Protein AF-A0AAV6STW5-F1 (afdb_monomer)

Solvent-accessible surface area (backbone atoms only — not comparable to full-atom values): 10451 Å² total; per-residue (Å²): 129,64,65,66,56,49,54,49,53,53,50,52,54,49,51,53,50,51,52,50,54,53,48,53,49,51,54,51,52,51,50,53,52,49,53,53,49,51,53,52,51,52,54,51,51,54,54,48,51,54,50,51,53,48,52,50,52,41,52,51,43,53,50,52,39,51,50,40,55,73,77,32,69,86,40,66,69,46,52,53,49,42,55,50,44,51,55,51,39,52,52,49,52,53,51,47,52,51,50,52,52,52,50,53,50,53,55,62,68,51,62,72,71,77,70,71,72,78,78,76,75,86,76,84,70,80,84,78,84,77,87,77,90,78,83,86,87,83,88,84,90,83,85,83,90,84,87,82,81,83,85,83,85,88,89,81,92,74,90,80,81,88,82,85,87,131

Structure (mmCIF, N/CA/C/O backbone):
data_AF-A0AAV6STW5-F1
#
_entry.id   AF-A0AAV6STW5-F1
#
loop_
_atom_site.group_PDB
_atom_site.id
_atom_site.type_symbol
_atom_site.label_atom_id
_atom_site.label_alt_id
_atom_site.label_comp_id
_atom_site.label_asym_id
_atom_site.label_entity_id
_atom_site.label_seq_id
_atom_site.pdbx_PDB_ins_code
_atom_site.Cartn_x
_atom_site.Cartn_y
_atom_site.Cartn_z
_atom_site.occupancy
_atom_site.B_iso_or_equiv
_atom_site.auth_seq_id
_atom_site.auth_comp_id
_atom_site.auth_asym_id
_atom_site.auth_atom_id
_atom_site.pdbx_PDB_model_num
ATOM 1 N N . MET A 1 1 ? 40.245 6.191 -56.147 1.00 61.44 1 MET A N 1
ATOM 2 C CA . MET A 1 1 ? 39.813 5.108 -55.231 1.00 61.44 1 MET A CA 1
ATOM 3 C C . MET A 1 1 ? 39.291 5.587 -53.860 1.00 61.44 1 MET A C 1
ATOM 5 O O . MET A 1 1 ? 39.083 4.757 -52.995 1.00 61.44 1 MET A O 1
ATOM 9 N N . GLY A 1 2 ? 39.004 6.881 -53.629 1.00 86.50 2 GLY A N 1
ATOM 10 C CA . GLY A 1 2 ? 38.630 7.363 -52.282 1.00 86.50 2 GLY A CA 1
ATOM 11 C C . GLY A 1 2 ? 37.135 7.345 -51.923 1.00 86.50 2 GLY A C 1
ATOM 12 O O . GLY A 1 2 ? 36.807 7.343 -50.744 1.00 86.50 2 GLY A O 1
ATOM 13 N N . ALA A 1 3 ? 36.221 7.350 -52.898 1.00 90.56 3 ALA A N 1
ATOM 14 C CA . ALA A 1 3 ? 34.782 7.467 -52.620 1.00 90.56 3 ALA A CA 1
ATOM 15 C C . ALA A 1 3 ? 34.185 6.186 -52.010 1.00 90.56 3 ALA A C 1
ATOM 17 O O . ALA A 1 3 ? 33.484 6.263 -51.008 1.00 90.56 3 ALA A O 1
ATOM 18 N N . LEU A 1 4 ? 34.528 5.015 -52.560 1.00 94.44 4 LEU A N 1
ATOM 19 C CA . LEU A 1 4 ? 34.079 3.715 -52.043 1.00 94.44 4 LEU A CA 1
ATOM 20 C C . LEU A 1 4 ? 34.566 3.465 -50.610 1.00 94.44 4 LEU A C 1
ATOM 22 O O . LEU A 1 4 ? 33.781 3.079 -49.745 1.00 94.44 4 LEU A O 1
ATOM 26 N N . GLU A 1 5 ? 35.838 3.755 -50.331 1.00 94.19 5 GLU A N 1
ATOM 27 C CA . GLU A 1 5 ? 36.382 3.633 -48.977 1.00 94.19 5 GLU A CA 1
ATOM 28 C C . GLU A 1 5 ? 35.671 4.573 -47.997 1.00 94.19 5 GLU A C 1
ATOM 30 O O . GLU A 1 5 ? 35.291 4.138 -46.914 1.00 94.19 5 GLU A O 1
ATOM 35 N N . LYS A 1 6 ? 35.384 5.823 -48.383 1.00 93.38 6 LYS A N 1
ATOM 36 C CA . LYS A 1 6 ? 34.584 6.738 -47.549 1.00 93.38 6 LYS A CA 1
ATOM 37 C C . LYS A 1 6 ? 33.192 6.179 -47.251 1.00 93.38 6 LYS A C 1
ATOM 39 O O . LYS A 1 6 ? 32.813 6.112 -46.087 1.00 93.38 6 LYS A O 1
ATOM 44 N N . THR A 1 7 ? 32.478 5.686 -48.266 1.00 95.62 7 THR A N 1
ATOM 45 C CA . THR A 1 7 ? 31.147 5.086 -48.062 1.00 95.62 7 THR A CA 1
ATOM 46 C C . THR A 1 7 ? 31.186 3.852 -47.159 1.00 95.62 7 THR A C 1
ATOM 48 O O . THR A 1 7 ? 30.271 3.632 -46.369 1.00 95.62 7 THR A O 1
ATOM 51 N N . ARG A 1 8 ? 32.265 3.061 -47.214 1.00 96.06 8 ARG A N 1
ATOM 52 C CA . ARG A 1 8 ? 32.461 1.907 -46.332 1.00 96.06 8 ARG A CA 1
ATOM 53 C C . ARG A 1 8 ? 32.664 2.336 -44.876 1.00 96.06 8 ARG A C 1
ATOM 55 O O . ARG A 1 8 ? 32.010 1.784 -43.996 1.00 96.06 8 ARG A O 1
ATOM 62 N N . HIS A 1 9 ? 33.504 3.342 -44.629 1.00 96.38 9 HIS A N 1
ATOM 63 C CA . HIS A 1 9 ? 33.716 3.884 -43.281 1.00 96.38 9 HIS A CA 1
ATOM 64 C C . HIS A 1 9 ? 32.429 4.486 -42.702 1.00 96.38 9 HIS A C 1
ATOM 66 O O . HIS A 1 9 ? 32.113 4.260 -41.536 1.00 96.38 9 HIS A O 1
ATOM 72 N N . GLU A 1 10 ? 31.657 5.216 -43.511 1.00 96.81 10 GLU A N 1
ATOM 73 C CA . GLU A 1 10 ? 30.359 5.762 -43.101 1.00 96.81 10 GLU A CA 1
ATOM 74 C C . GLU A 1 10 ? 29.362 4.653 -42.755 1.00 96.81 10 GLU A C 1
ATOM 76 O O . GLU A 1 10 ? 28.704 4.719 -41.715 1.00 96.81 10 GLU A O 1
ATOM 81 N N . LEU A 1 11 ? 29.289 3.598 -43.574 1.00 97.56 11 LEU A N 1
ATOM 82 C CA . LEU A 1 11 ? 28.456 2.434 -43.293 1.00 97.56 11 LEU A CA 1
ATOM 83 C C . LEU A 1 11 ? 28.853 1.779 -41.963 1.00 97.56 11 LEU A C 1
ATOM 85 O O . LEU A 1 11 ? 27.987 1.517 -41.130 1.00 97.56 11 LEU A O 1
ATOM 89 N N . ASP A 1 12 ? 30.140 1.559 -41.715 1.00 97.56 12 ASP A N 1
ATOM 90 C CA . ASP A 1 12 ? 30.590 0.943 -40.465 1.00 97.56 12 ASP A CA 1
ATOM 91 C C . ASP A 1 12 ? 30.331 1.856 -39.251 1.00 97.56 12 ASP A C 1
ATOM 93 O O . ASP A 1 12 ? 29.844 1.388 -38.219 1.00 97.56 12 ASP A O 1
ATOM 97 N N . ALA A 1 13 ? 30.490 3.176 -39.397 1.00 97.50 13 ALA A N 1
ATOM 98 C CA . ALA A 1 13 ? 30.091 4.147 -38.378 1.00 97.50 13 ALA A CA 1
ATOM 99 C C . ALA A 1 13 ? 28.571 4.146 -38.117 1.00 97.50 13 ALA A C 1
ATOM 101 O O . ALA A 1 13 ? 28.127 4.331 -36.980 1.00 97.50 13 ALA A O 1
ATOM 102 N N . THR A 1 14 ? 27.740 3.939 -39.146 1.00 98.00 14 THR A N 1
ATOM 103 C CA . THR A 1 14 ? 26.282 3.811 -38.971 1.00 98.00 14 THR A CA 1
ATOM 104 C C . THR A 1 14 ? 25.900 2.508 -38.277 1.00 98.00 14 THR A C 1
ATOM 106 O O . THR A 1 14 ? 25.061 2.544 -37.380 1.00 98.00 14 THR A O 1
ATOM 109 N N . LYS A 1 15 ? 26.556 1.385 -38.601 1.00 97.94 15 LYS A N 1
ATOM 110 C CA . LYS A 1 15 ? 26.343 0.101 -37.916 1.00 97.94 15 LYS A CA 1
ATOM 111 C C . LYS A 1 15 ? 26.678 0.202 -36.432 1.00 97.94 15 LYS A C 1
ATOM 113 O O . LYS A 1 15 ? 25.866 -0.213 -35.615 1.00 97.94 15 LYS A O 1
ATOM 118 N N . LEU A 1 16 ? 27.819 0.806 -36.085 1.00 98.06 16 LEU A N 1
ATOM 119 C CA . LEU A 1 16 ? 28.229 0.994 -34.688 1.00 98.06 16 LEU A CA 1
ATOM 120 C C . LEU A 1 16 ? 27.232 1.857 -33.904 1.00 98.06 16 LEU A C 1
ATOM 122 O O . LEU A 1 16 ? 26.850 1.509 -32.784 1.00 98.06 16 LEU A O 1
ATOM 126 N N . ARG A 1 17 ? 26.761 2.961 -34.502 1.00 98.06 17 ARG A N 1
ATOM 127 C CA . ARG A 1 17 ? 25.716 3.799 -33.892 1.00 98.06 17 ARG A CA 1
ATOM 128 C C . ARG A 1 17 ? 24.412 3.029 -33.711 1.00 98.06 17 ARG A C 1
ATOM 130 O O . ARG A 1 17 ? 23.843 3.078 -32.628 1.00 98.06 17 ARG A O 1
ATOM 137 N N . LEU A 1 18 ? 23.981 2.274 -34.722 1.00 98.25 18 LEU A N 1
ATOM 138 C CA . LEU A 1 18 ? 22.777 1.449 -34.643 1.00 98.25 18 LEU A CA 1
ATOM 139 C C . LEU A 1 18 ? 22.875 0.424 -33.508 1.00 98.25 18 LEU A C 1
ATOM 141 O O . LEU A 1 18 ? 21.958 0.341 -32.696 1.00 98.25 18 LEU A O 1
ATOM 145 N N . THR A 1 19 ? 23.987 -0.310 -33.408 1.00 98.00 19 THR A N 1
ATOM 146 C CA . THR A 1 19 ? 24.182 -1.291 -32.331 1.00 98.00 19 THR A CA 1
ATOM 147 C C . THR A 1 19 ? 24.193 -0.633 -30.955 1.00 98.00 19 THR A C 1
ATOM 149 O O . THR A 1 19 ? 23.588 -1.159 -30.025 1.00 98.00 19 THR A O 1
ATOM 152 N N . SER A 1 20 ? 24.809 0.547 -30.827 1.00 97.81 20 SER A N 1
ATOM 153 C CA . SER A 1 20 ? 24.827 1.307 -29.573 1.00 97.81 20 SER A CA 1
ATOM 154 C C . SER A 1 20 ? 23.423 1.770 -29.167 1.00 97.81 20 SER A C 1
ATOM 156 O O . SER A 1 20 ? 23.011 1.574 -28.024 1.00 97.81 20 SER A O 1
ATOM 158 N N . THR A 1 21 ? 22.638 2.307 -30.105 1.00 97.94 21 THR A N 1
ATOM 159 C CA . THR A 1 21 ? 21.249 2.701 -29.838 1.00 97.94 21 THR A CA 1
ATOM 160 C C . THR A 1 21 ? 20.367 1.495 -29.511 1.00 97.94 21 THR A C 1
ATOM 162 O O . THR A 1 21 ? 19.558 1.569 -28.590 1.00 97.94 21 THR A O 1
ATOM 165 N N . GLN A 1 22 ? 20.541 0.364 -30.203 1.00 98.06 22 GLN A N 1
ATOM 166 C CA . GLN A 1 22 ? 19.817 -0.876 -29.906 1.00 98.06 22 GLN A CA 1
ATOM 167 C C . GLN A 1 22 ? 20.139 -1.412 -28.509 1.00 98.06 22 GLN A C 1
ATOM 169 O O . GLN A 1 22 ? 19.238 -1.878 -27.815 1.00 98.06 22 GLN A O 1
ATOM 174 N N . GLN A 1 23 ? 21.402 -1.346 -28.086 1.00 98.12 23 GLN A N 1
ATOM 175 C CA . GLN A 1 23 ? 21.793 -1.736 -26.736 1.00 98.12 23 GLN A CA 1
ATOM 176 C C . GLN A 1 23 ? 21.141 -0.827 -25.690 1.00 98.12 23 GLN A C 1
ATOM 178 O O . GLN A 1 23 ? 20.505 -1.330 -24.767 1.00 98.12 23 GLN A O 1
ATOM 183 N N . SER A 1 24 ? 21.225 0.494 -25.871 1.00 97.88 24 SER A N 1
ATOM 184 C CA . SER A 1 24 ? 20.619 1.446 -24.936 1.00 97.88 24 SER A CA 1
ATOM 185 C C . SER A 1 24 ? 19.100 1.263 -24.835 1.00 97.88 24 SER A C 1
ATOM 187 O O . SER A 1 24 ? 18.545 1.309 -23.739 1.00 97.88 24 SER A O 1
ATOM 189 N N . LEU A 1 25 ? 18.426 0.975 -25.955 1.00 98.25 25 LEU A N 1
ATOM 190 C CA . LEU A 1 25 ? 16.997 0.659 -25.963 1.00 98.25 25 LEU A CA 1
ATOM 191 C C . LEU A 1 25 ? 16.688 -0.588 -25.122 1.00 98.25 25 LEU A C 1
ATOM 193 O O . LEU A 1 25 ? 15.828 -0.527 -24.250 1.00 98.25 25 LEU A O 1
ATOM 197 N N . ARG A 1 26 ? 17.440 -1.682 -25.310 1.00 97.06 26 ARG A N 1
ATOM 198 C CA . ARG A 1 26 ? 17.271 -2.921 -24.527 1.00 97.06 26 ARG A CA 1
ATOM 199 C C . ARG A 1 26 ? 17.478 -2.698 -23.030 1.00 97.06 26 ARG A C 1
ATOM 201 O O . ARG A 1 26 ? 16.734 -3.245 -22.222 1.00 97.06 26 ARG A O 1
ATOM 208 N N . GLU A 1 27 ? 18.472 -1.895 -22.658 1.00 97.81 27 GLU A N 1
ATOM 209 C CA . GLU A 1 27 ? 18.724 -1.529 -21.260 1.00 97.81 27 GLU A CA 1
ATOM 210 C C . GLU A 1 27 ? 17.544 -0.742 -20.670 1.00 97.81 27 GLU A C 1
ATOM 212 O O . GLU A 1 27 ? 17.102 -1.029 -19.555 1.00 97.81 27 GLU A O 1
ATOM 217 N N . ARG A 1 28 ? 16.978 0.210 -21.429 1.00 98.00 28 ARG A N 1
ATOM 218 C CA . ARG A 1 28 ? 15.792 0.968 -20.998 1.00 98.00 28 ARG A CA 1
ATOM 219 C C . ARG A 1 28 ? 14.557 0.080 -20.871 1.00 98.00 28 ARG A C 1
ATOM 221 O O . ARG A 1 28 ? 13.834 0.221 -19.887 1.00 98.00 28 ARG A O 1
ATOM 228 N N . ASP A 1 29 ? 14.338 -0.833 -21.812 1.00 96.56 29 ASP A N 1
ATOM 229 C CA . ASP A 1 29 ? 13.224 -1.785 -21.769 1.00 96.56 29 ASP A CA 1
ATOM 230 C C . ASP A 1 29 ? 13.332 -2.709 -20.550 1.00 96.56 29 ASP A C 1
ATOM 232 O O . ASP A 1 29 ? 12.352 -2.908 -19.827 1.00 96.56 29 ASP A O 1
ATOM 236 N N . GLY A 1 30 ? 14.540 -3.205 -20.259 1.00 96.88 30 GLY A N 1
ATOM 237 C CA . GLY A 1 30 ? 14.818 -3.975 -19.047 1.00 96.88 30 GLY A CA 1
ATOM 238 C C . GLY A 1 30 ? 14.524 -3.177 -17.775 1.00 96.88 30 GLY A C 1
ATOM 239 O O . GLY A 1 30 ? 13.845 -3.665 -16.874 1.00 96.88 30 GLY A O 1
ATOM 240 N N . HIS A 1 31 ? 14.951 -1.914 -17.721 1.00 97.88 31 HIS A N 1
ATOM 241 C CA . HIS A 1 31 ? 14.671 -1.049 -16.578 1.00 97.88 31 HIS A CA 1
ATOM 242 C C . HIS A 1 31 ? 13.168 -0.781 -16.390 1.00 97.88 31 HIS A C 1
ATOM 244 O O . HIS A 1 31 ? 12.667 -0.853 -15.268 1.00 97.88 31 HIS A O 1
ATOM 250 N N . LEU A 1 32 ? 12.422 -0.536 -17.474 1.00 97.06 32 LEU A N 1
ATOM 251 C CA . LEU A 1 32 ? 10.965 -0.374 -17.420 1.00 97.06 32 LEU A CA 1
ATOM 252 C C . LEU A 1 32 ? 10.263 -1.647 -16.935 1.00 97.06 32 LEU A C 1
ATOM 254 O O . LEU A 1 32 ? 9.312 -1.560 -16.156 1.00 97.06 32 LEU A O 1
ATOM 258 N N . SER A 1 33 ? 10.732 -2.820 -17.365 1.00 94.81 33 SER A N 1
ATOM 259 C CA . SER A 1 33 ? 10.230 -4.107 -16.877 1.00 94.81 33 SER A CA 1
ATOM 260 C C . SER A 1 33 ? 10.443 -4.258 -15.368 1.00 94.81 33 SER A C 1
ATOM 262 O O . SER A 1 33 ? 9.494 -4.580 -14.648 1.00 94.81 33 SER A O 1
ATOM 264 N N . ASN A 1 34 ? 11.644 -3.939 -14.873 1.00 95.81 34 ASN A N 1
ATOM 265 C CA . ASN A 1 34 ? 11.956 -3.984 -13.442 1.00 95.81 34 ASN A CA 1
ATOM 266 C C . ASN A 1 34 ? 11.076 -3.016 -12.641 1.00 95.81 34 ASN A C 1
ATOM 268 O O . ASN A 1 34 ? 10.436 -3.433 -11.682 1.00 95.81 34 ASN A O 1
ATOM 272 N N . MET A 1 35 ? 10.936 -1.760 -13.082 1.00 97.25 35 MET A N 1
ATOM 273 C CA . MET A 1 35 ? 10.063 -0.785 -12.413 1.00 97.25 35 MET A CA 1
ATOM 274 C C . MET A 1 35 ? 8.597 -1.240 -12.354 1.00 97.25 35 MET A C 1
ATOM 276 O O . MET A 1 35 ? 7.898 -0.980 -11.372 1.00 97.25 35 MET A O 1
ATOM 280 N N . ARG A 1 36 ? 8.099 -1.914 -13.400 1.00 93.44 36 ARG A N 1
ATOM 281 C CA . ARG A 1 36 ? 6.745 -2.493 -13.398 1.00 93.44 36 ARG A CA 1
ATOM 282 C C . ARG A 1 36 ? 6.624 -3.618 -12.373 1.00 93.44 36 ARG A C 1
ATOM 284 O O . ARG A 1 36 ? 5.617 -3.680 -11.672 1.00 93.44 36 ARG A O 1
ATOM 291 N N . GLN A 1 37 ? 7.630 -4.483 -12.267 1.00 91.62 37 GLN A N 1
ATOM 292 C CA . GLN A 1 37 ? 7.661 -5.554 -11.271 1.00 91.62 37 GLN A CA 1
ATOM 293 C C . GLN A 1 37 ? 7.734 -5.013 -9.842 1.00 91.62 37 GLN A C 1
ATOM 295 O O . GLN A 1 37 ? 6.921 -5.412 -9.012 1.00 91.62 37 GLN A O 1
ATOM 300 N N . GLU A 1 38 ? 8.644 -4.079 -9.572 1.00 96.44 38 GLU A N 1
ATOM 301 C CA . GLU A 1 38 ? 8.790 -3.433 -8.264 1.00 96.44 38 GLU A CA 1
ATOM 302 C C . GLU A 1 38 ? 7.485 -2.761 -7.836 1.00 96.44 38 GLU A C 1
ATOM 304 O O . GLU A 1 38 ? 7.009 -2.980 -6.724 1.00 96.44 38 GLU A O 1
ATOM 309 N N . ARG A 1 39 ? 6.832 -2.021 -8.744 1.00 94.56 39 ARG A N 1
ATOM 310 C CA . ARG A 1 39 ? 5.524 -1.409 -8.473 1.00 94.56 39 ARG A CA 1
ATOM 311 C C . ARG A 1 39 ? 4.472 -2.447 -8.077 1.00 94.56 39 ARG A C 1
ATOM 313 O O . ARG A 1 39 ? 3.681 -2.191 -7.171 1.00 94.56 39 ARG A O 1
ATOM 320 N N . ARG A 1 40 ? 4.438 -3.606 -8.746 1.00 88.44 40 ARG A N 1
ATOM 321 C CA . ARG A 1 40 ? 3.506 -4.694 -8.399 1.00 88.44 40 ARG A CA 1
ATOM 322 C C . ARG A 1 40 ? 3.803 -5.264 -7.017 1.00 88.44 40 ARG A C 1
ATOM 324 O O . ARG A 1 40 ? 2.873 -5.462 -6.240 1.00 88.44 40 ARG A O 1
ATOM 331 N N . GLN A 1 41 ? 5.076 -5.494 -6.706 1.00 91.75 41 GLN A N 1
ATOM 332 C CA . GLN A 1 41 ? 5.486 -5.987 -5.396 1.00 91.75 41 GLN A CA 1
ATOM 333 C C . GLN A 1 41 ? 5.089 -5.006 -4.285 1.00 91.75 41 GLN A C 1
ATOM 335 O O . GLN A 1 41 ? 4.416 -5.401 -3.337 1.00 91.75 41 GLN A O 1
ATOM 340 N N . GLN A 1 42 ? 5.410 -3.721 -4.451 1.00 95.50 42 GLN A N 1
ATOM 341 C CA . GLN A 1 42 ? 5.050 -2.667 -3.499 1.00 95.50 42 GLN A CA 1
ATOM 342 C C . GLN A 1 42 ? 3.536 -2.575 -3.284 1.00 95.50 42 GLN A C 1
ATOM 344 O O . GLN A 1 42 ? 3.075 -2.422 -2.155 1.00 95.50 42 GLN A O 1
ATOM 349 N N . LEU A 1 43 ? 2.737 -2.700 -4.350 1.00 92.50 43 LEU A N 1
ATOM 350 C CA . LEU A 1 43 ? 1.280 -2.730 -4.224 1.00 92.50 43 LEU A CA 1
ATOM 351 C C . LEU A 1 43 ? 0.811 -3.939 -3.398 1.00 92.50 43 LEU A C 1
ATOM 353 O O . LEU A 1 43 ? -0.085 -3.797 -2.565 1.00 92.50 43 LEU A O 1
ATOM 357 N N . GLY A 1 44 ? 1.427 -5.107 -3.599 1.00 89.75 44 GLY A N 1
ATOM 358 C CA . GLY A 1 44 ? 1.178 -6.303 -2.794 1.00 89.75 44 GLY A CA 1
ATOM 359 C C . GLY A 1 44 ? 1.464 -6.076 -1.308 1.00 89.75 44 GLY A C 1
ATOM 360 O O . GLY A 1 44 ? 0.592 -6.325 -0.475 1.00 89.75 44 GLY A O 1
ATOM 361 N N . GLU A 1 45 ? 2.637 -5.528 -0.992 1.00 95.00 45 GLU A N 1
ATOM 362 C CA . GLU A 1 45 ? 3.068 -5.225 0.379 1.00 95.00 45 GLU A CA 1
ATOM 363 C C . GLU A 1 45 ? 2.132 -4.216 1.062 1.00 95.00 45 GLU A C 1
ATOM 365 O O . GLU A 1 45 ? 1.668 -4.452 2.177 1.00 95.00 45 GLU A O 1
ATOM 370 N N . ILE A 1 46 ? 1.756 -3.128 0.378 1.00 94.44 46 ILE A N 1
ATOM 371 C CA . ILE A 1 46 ? 0.822 -2.124 0.916 1.00 94.44 46 ILE A CA 1
ATOM 372 C C . ILE A 1 46 ? -0.542 -2.749 1.240 1.00 94.44 46 ILE A C 1
ATOM 374 O O . ILE A 1 46 ? -1.144 -2.447 2.276 1.00 94.44 46 ILE A O 1
ATOM 378 N N . LEU A 1 47 ? -1.059 -3.615 0.362 1.00 92.44 47 LEU A N 1
ATOM 379 C CA . LEU A 1 47 ? -2.342 -4.283 0.583 1.00 92.44 47 LEU A CA 1
ATOM 380 C C . LEU A 1 47 ? -2.285 -5.260 1.761 1.00 92.44 47 LEU A C 1
ATOM 382 O O . LEU A 1 47 ? -3.259 -5.350 2.514 1.00 92.44 47 LEU A O 1
ATOM 386 N N . GLU A 1 48 ? -1.168 -5.961 1.934 1.00 93.31 48 GLU A N 1
ATOM 387 C CA . GLU A 1 48 ? -0.937 -6.839 3.078 1.00 93.31 48 GLU A CA 1
ATOM 388 C C . GLU A 1 48 ? -0.830 -6.047 4.383 1.00 93.31 48 GLU A C 1
ATOM 390 O O . GLU A 1 48 ? -1.545 -6.349 5.339 1.00 93.31 48 GLU A O 1
ATOM 395 N N . MET A 1 49 ? -0.039 -4.973 4.405 1.00 97.44 49 MET A N 1
ATOM 396 C CA . MET A 1 49 ? 0.071 -4.086 5.566 1.00 97.44 49 MET A CA 1
ATOM 397 C C . MET A 1 49 ? -1.290 -3.512 5.966 1.00 97.44 49 MET A C 1
ATOM 399 O O . MET A 1 49 ? -1.633 -3.487 7.147 1.00 97.44 49 MET A O 1
ATOM 403 N N . LYS A 1 50 ? -2.114 -3.101 4.992 1.00 96.31 50 LYS A N 1
ATOM 404 C CA . LYS A 1 50 ? -3.479 -2.625 5.258 1.00 96.31 50 LYS A CA 1
ATOM 405 C C . LYS A 1 50 ? -4.344 -3.706 5.914 1.00 96.31 50 LYS A C 1
ATOM 407 O O . LYS A 1 50 ? -5.095 -3.405 6.840 1.00 96.31 50 LYS A O 1
ATOM 412 N N . GLN A 1 51 ? -4.250 -4.952 5.448 1.00 96.50 51 GLN A N 1
ATOM 413 C CA . GLN A 1 51 ? -4.974 -6.080 6.036 1.00 96.50 51 GLN A CA 1
ATOM 414 C C . GLN A 1 51 ? -4.505 -6.359 7.471 1.00 96.50 51 GLN A C 1
ATOM 416 O O . GLN A 1 51 ? -5.332 -6.510 8.370 1.00 96.50 51 GLN A O 1
ATOM 421 N N . GLN A 1 52 ? -3.190 -6.384 7.696 1.00 97.81 52 GLN A N 1
ATOM 422 C CA . GLN A 1 52 ? -2.597 -6.596 9.016 1.00 97.81 52 GLN A CA 1
ATOM 423 C C . GLN A 1 52 ? -2.991 -5.490 10.001 1.00 97.81 52 GLN A C 1
ATOM 425 O O . GLN A 1 52 ? -3.380 -5.793 11.125 1.00 97.81 52 GLN A O 1
ATOM 430 N N . ALA A 1 53 ? -2.979 -4.224 9.575 1.00 98.31 53 ALA A N 1
ATOM 431 C CA . ALA A 1 53 ? -3.405 -3.099 10.404 1.00 98.31 53 ALA A CA 1
ATOM 432 C C . ALA A 1 53 ? -4.886 -3.204 10.813 1.00 98.31 53 ALA A C 1
ATOM 434 O O . ALA A 1 53 ? -5.222 -2.974 11.974 1.00 98.31 53 ALA A O 1
ATOM 435 N N . LEU A 1 54 ? -5.770 -3.606 9.890 1.00 98.31 54 LEU A N 1
ATOM 436 C CA . LEU A 1 54 ? -7.188 -3.836 10.195 1.00 98.31 54 LEU A CA 1
ATOM 437 C C . LEU A 1 54 ? -7.378 -4.983 11.193 1.00 98.31 54 LEU A C 1
ATOM 439 O O . LEU A 1 54 ? -8.141 -4.845 12.148 1.00 98.31 54 LEU A O 1
ATOM 443 N N . LEU A 1 55 ? -6.673 -6.099 10.999 1.00 98.44 55 LEU A N 1
ATOM 444 C CA . LEU A 1 55 ? -6.721 -7.240 11.916 1.00 98.44 55 LEU A CA 1
ATOM 445 C C . LEU A 1 55 ? -6.192 -6.880 13.309 1.00 98.44 55 LEU A C 1
ATOM 447 O O . LEU A 1 55 ? -6.819 -7.234 14.306 1.00 98.44 55 LEU A O 1
ATOM 451 N N . ALA A 1 56 ? -5.087 -6.138 13.383 1.00 98.62 56 ALA A N 1
ATOM 452 C CA . ALA A 1 56 ? -4.525 -5.663 14.642 1.00 98.62 56 ALA A CA 1
ATOM 453 C C . ALA A 1 56 ? -5.508 -4.744 15.383 1.00 98.62 56 ALA A C 1
ATOM 455 O O . ALA A 1 56 ? -5.757 -4.945 16.570 1.00 98.62 56 ALA A O 1
ATOM 456 N N . ALA A 1 57 ? -6.136 -3.797 14.678 1.00 98.62 57 ALA A N 1
ATOM 457 C CA . ALA A 1 57 ? -7.142 -2.915 15.261 1.00 98.62 57 ALA A CA 1
ATOM 458 C C . ALA A 1 57 ? -8.365 -3.691 15.780 1.00 98.62 57 ALA A C 1
ATOM 460 O O . ALA A 1 57 ? -8.855 -3.395 16.868 1.00 98.62 57 ALA A O 1
ATOM 461 N N . ILE A 1 58 ? -8.846 -4.706 15.048 1.00 98.62 58 ILE A N 1
ATOM 462 C CA . ILE A 1 58 ? -9.933 -5.591 15.508 1.00 98.62 58 ILE A CA 1
ATOM 463 C C . ILE A 1 58 ? -9.516 -6.336 16.780 1.00 98.62 58 ILE A C 1
ATOM 465 O O . ILE A 1 58 ? -10.249 -6.303 17.769 1.00 98.62 58 ILE A O 1
ATOM 469 N N . SER A 1 59 ? -8.327 -6.945 16.781 1.00 98.56 59 SER A N 1
ATOM 470 C CA . SER A 1 59 ? -7.794 -7.676 17.935 1.00 98.56 59 SER A CA 1
ATOM 471 C C . SER A 1 59 ? -7.646 -6.785 19.169 1.00 98.56 59 SER A C 1
ATOM 473 O O . SER A 1 59 ? -7.924 -7.228 20.281 1.00 98.56 59 SER A O 1
ATOM 475 N N . GLU A 1 60 ? -7.230 -5.529 18.995 1.00 98.50 60 GLU A N 1
ATOM 476 C CA . GLU A 1 60 ? -7.162 -4.547 20.078 1.00 98.50 60 GLU A CA 1
ATOM 477 C C . GLU A 1 60 ? -8.558 -4.264 20.655 1.00 98.50 60 GLU A C 1
ATOM 479 O O . GLU A 1 60 ? -8.739 -4.234 21.873 1.00 98.50 60 GLU A O 1
ATOM 484 N N . LYS A 1 61 ? -9.580 -4.110 19.798 1.00 98.50 61 LYS A N 1
ATOM 485 C CA . LYS A 1 61 ? -10.964 -3.907 20.256 1.00 98.50 61 LYS A CA 1
ATOM 486 C C . LYS A 1 61 ? -11.500 -5.130 20.998 1.00 98.50 61 LYS A C 1
ATOM 488 O O . LYS A 1 61 ? -12.146 -4.949 22.028 1.00 98.50 61 LYS A O 1
ATOM 493 N N . ASP A 1 62 ? -11.201 -6.345 20.541 1.00 98.44 62 ASP A N 1
ATOM 494 C CA . ASP A 1 62 ? -11.580 -7.574 21.250 1.00 98.44 62 ASP A CA 1
ATOM 495 C C . ASP A 1 62 ? -10.889 -7.686 22.621 1.00 98.44 62 ASP A C 1
ATOM 497 O O . ASP A 1 62 ? -11.549 -8.003 23.613 1.00 98.44 62 ASP A O 1
ATOM 501 N N . ALA A 1 63 ? -9.599 -7.343 22.717 1.00 98.31 63 ALA A N 1
ATOM 502 C CA . ALA A 1 63 ? -8.879 -7.307 23.991 1.00 98.31 63 ALA A CA 1
ATOM 503 C C . ALA A 1 63 ? -9.481 -6.279 24.967 1.00 98.31 63 ALA A C 1
ATOM 505 O O . ALA A 1 63 ? -9.692 -6.587 26.142 1.00 98.31 63 ALA A O 1
ATOM 506 N N . ASN A 1 64 ? -9.824 -5.084 24.478 1.00 98.00 64 ASN A N 1
ATOM 507 C CA . ASN A 1 64 ? -10.449 -4.037 25.290 1.00 98.00 64 ASN A CA 1
ATOM 508 C C . ASN A 1 64 ? -11.847 -4.445 25.778 1.00 98.00 64 ASN A C 1
ATOM 510 O O . ASN A 1 64 ? -12.185 -4.205 26.938 1.00 98.00 64 ASN A O 1
ATOM 514 N N . ILE A 1 65 ? -12.647 -5.099 24.926 1.00 97.56 65 ILE A N 1
ATOM 515 C CA . ILE A 1 65 ? -13.949 -5.659 25.316 1.00 97.56 65 ILE A CA 1
ATOM 516 C C . ILE A 1 65 ? -13.762 -6.680 26.440 1.00 97.56 65 ILE A C 1
ATOM 518 O O . ILE A 1 65 ? -14.404 -6.546 27.480 1.00 97.56 65 ILE A O 1
ATOM 522 N N . ALA A 1 66 ? -12.856 -7.647 26.270 1.00 97.25 66 ALA A N 1
ATOM 523 C CA . ALA A 1 66 ? -12.598 -8.671 27.279 1.00 97.25 66 ALA A CA 1
ATOM 524 C C . ALA A 1 66 ? -12.140 -8.057 28.613 1.00 97.25 66 ALA A C 1
ATOM 526 O O . ALA A 1 66 ? -12.628 -8.434 29.678 1.00 97.25 66 ALA A O 1
ATOM 527 N N . LEU A 1 67 ? -11.252 -7.060 28.569 1.00 96.50 67 LEU A N 1
ATOM 528 C CA . LEU A 1 67 ? -10.769 -6.373 29.765 1.00 96.50 67 LEU A CA 1
ATOM 529 C C . LEU A 1 67 ? -11.897 -5.633 30.498 1.00 96.50 67 LEU A C 1
ATOM 531 O O . LEU A 1 67 ? -11.985 -5.717 31.727 1.00 96.50 67 LEU A O 1
ATOM 535 N N . LEU A 1 68 ? -12.774 -4.926 29.781 1.00 95.62 68 LEU A N 1
ATOM 536 C CA . LEU A 1 68 ? -13.917 -4.226 30.379 1.00 95.62 68 LEU A CA 1
ATOM 537 C C . LEU A 1 68 ? -14.959 -5.200 30.93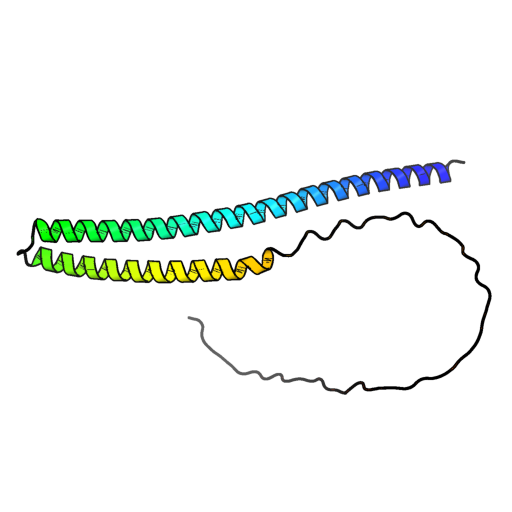8 1.00 95.62 68 LEU A C 1
ATOM 539 O O . LEU A 1 68 ? -15.487 -4.978 32.030 1.00 95.62 68 LEU A O 1
ATOM 543 N N . GLU A 1 69 ? -15.223 -6.296 30.228 1.00 94.31 69 GLU A N 1
ATOM 544 C CA . GLU A 1 69 ? -16.143 -7.343 30.673 1.00 94.31 69 GLU A CA 1
ATOM 545 C C . GLU A 1 69 ? -15.623 -8.039 31.945 1.00 94.31 69 GLU A C 1
ATOM 547 O O . GLU A 1 69 ? -16.414 -8.321 32.844 1.00 94.31 69 GLU A O 1
ATOM 552 N N . LEU A 1 70 ? -14.307 -8.222 32.103 1.00 93.81 70 LEU A N 1
ATOM 553 C CA . LEU A 1 70 ? -13.712 -8.799 33.317 1.00 93.81 70 LEU A CA 1
ATOM 554 C C . LEU A 1 70 ? -13.612 -7.801 34.485 1.00 93.81 70 LEU A C 1
ATOM 556 O O . LEU A 1 70 ? -13.905 -8.152 35.628 1.00 93.81 70 LEU A O 1
ATOM 560 N N . SER A 1 71 ? -13.206 -6.555 34.224 1.00 90.38 71 SER A N 1
ATOM 561 C CA . SER A 1 71 ? -12.880 -5.565 35.270 1.00 90.38 71 SER A CA 1
ATOM 562 C C . SER A 1 71 ? -14.051 -4.670 35.700 1.00 90.38 71 SER A C 1
ATOM 564 O O . SER A 1 71 ? -13.984 -3.988 36.729 1.00 90.38 71 SER A O 1
ATOM 566 N N . ALA A 1 72 ? -15.125 -4.611 34.908 1.00 87.75 72 ALA A N 1
ATOM 567 C CA . ALA A 1 72 ? -16.169 -3.602 35.064 1.00 87.75 72 ALA A CA 1
ATOM 568 C C . ALA A 1 72 ? -17.587 -4.092 34.721 1.00 87.75 72 ALA A C 1
ATOM 570 O O . ALA A 1 72 ? -18.476 -3.262 34.521 1.00 87.75 72 ALA A O 1
ATOM 571 N N . SER A 1 73 ? -17.816 -5.410 34.721 1.00 78.75 73 SER A N 1
ATOM 572 C CA . SER A 1 73 ? -19.036 -6.093 34.242 1.00 78.75 73 SER A CA 1
ATOM 573 C C . SER A 1 73 ? -20.389 -5.508 34.670 1.00 78.75 73 SER A C 1
ATOM 575 O O . SER A 1 73 ? -21.369 -5.672 33.952 1.00 78.75 73 SER A O 1
ATOM 577 N N . LYS A 1 74 ? -20.479 -4.839 35.826 1.00 83.44 74 LYS A N 1
ATOM 578 C CA . LYS A 1 74 ? -21.741 -4.301 36.377 1.00 83.44 74 LYS A CA 1
ATOM 579 C C . LYS A 1 74 ? -21.840 -2.772 36.351 1.00 83.44 74 LYS A C 1
ATOM 581 O O . LYS A 1 74 ? -22.834 -2.211 36.807 1.00 83.44 74 LYS A O 1
ATOM 586 N N . ARG A 1 75 ? -20.819 -2.068 35.849 1.00 92.50 75 ARG A N 1
ATOM 587 C CA . ARG A 1 75 ? -20.844 -0.602 35.743 1.00 92.50 75 ARG A CA 1
ATOM 588 C C . ARG A 1 75 ? -21.556 -0.197 34.457 1.00 92.50 75 ARG A C 1
ATOM 590 O O . ARG A 1 75 ? -21.072 -0.495 33.372 1.00 92.50 75 ARG A O 1
ATOM 597 N N . LYS A 1 76 ? -22.645 0.572 34.575 1.00 93.38 76 LYS A N 1
ATOM 598 C CA . LYS A 1 76 ? -23.420 1.079 33.425 1.00 93.38 76 LYS A CA 1
ATOM 599 C C . LYS A 1 76 ? -22.536 1.731 32.350 1.00 93.38 76 LYS A C 1
ATOM 601 O O . LYS A 1 76 ? -22.642 1.381 31.183 1.00 93.38 76 LYS A O 1
ATOM 606 N N . LYS A 1 77 ? -21.599 2.596 32.761 1.00 92.94 77 LYS A N 1
ATOM 607 C CA . LYS A 1 77 ? -20.635 3.242 31.850 1.00 92.94 77 LYS A CA 1
ATOM 608 C C . LYS A 1 77 ? -19.755 2.237 31.095 1.00 92.94 77 LYS A C 1
ATOM 610 O O . LYS A 1 77 ? -19.533 2.401 29.905 1.00 92.94 77 LYS A O 1
ATOM 615 N N . ALA A 1 78 ? -19.289 1.182 31.766 1.00 93.81 78 ALA A N 1
ATOM 616 C CA . ALA A 1 78 ? -18.475 0.154 31.120 1.00 93.81 78 ALA A CA 1
ATOM 617 C C . ALA A 1 78 ? -19.294 -0.670 30.120 1.00 93.81 78 ALA A C 1
ATOM 619 O O . ALA A 1 78 ? -18.803 -1.014 29.053 1.00 93.81 78 ALA A O 1
ATOM 620 N N . GLN A 1 79 ? -20.565 -0.941 30.421 1.00 95.19 79 GLN A N 1
ATOM 621 C CA . GLN A 1 79 ? -21.463 -1.624 29.492 1.00 95.19 79 GLN A CA 1
ATOM 622 C C . GLN A 1 79 ? -21.764 -0.774 28.245 1.00 95.19 79 GLN A C 1
ATOM 624 O O . GLN A 1 79 ? -21.820 -1.302 27.134 1.00 95.19 79 GLN A O 1
ATOM 629 N N . GLU A 1 80 ? -21.920 0.542 28.409 1.00 95.56 80 GLU A N 1
ATOM 630 C CA . GLU A 1 80 ? -22.048 1.492 27.295 1.00 95.56 80 GLU A CA 1
ATOM 631 C C . GLU A 1 80 ? -20.788 1.505 26.418 1.00 95.56 80 GLU A C 1
ATOM 633 O O . GLU A 1 80 ? -20.892 1.430 25.192 1.00 95.56 80 GLU A O 1
ATOM 638 N N . GLU A 1 81 ? -19.606 1.513 27.036 1.00 96.12 81 GLU A N 1
ATOM 639 C CA . GLU A 1 81 ? -18.318 1.454 26.341 1.00 96.12 81 GLU A CA 1
ATOM 640 C C . GLU A 1 81 ? -18.126 0.129 25.590 1.00 96.12 81 GLU A C 1
ATOM 642 O O . GLU A 1 81 ? -17.773 0.136 24.412 1.00 96.12 81 GLU A O 1
ATOM 647 N N . VAL A 1 82 ? -18.474 -1.008 26.198 1.00 96.94 82 VAL A N 1
ATOM 648 C CA . VAL A 1 82 ? -18.469 -2.319 25.526 1.00 96.94 82 VAL A CA 1
ATOM 649 C C . VAL A 1 82 ? -19.389 -2.319 24.303 1.00 96.94 82 VAL A C 1
ATOM 651 O O . VAL A 1 82 ? -19.009 -2.817 23.243 1.00 96.94 82 VAL A O 1
ATOM 654 N N . MET A 1 83 ? -20.591 -1.739 24.402 1.00 96.62 83 MET A N 1
ATOM 655 C CA . MET A 1 83 ? -21.481 -1.613 23.244 1.00 96.62 83 MET A CA 1
ATOM 656 C C . MET A 1 83 ? -20.890 -0.709 22.154 1.00 96.62 83 MET A C 1
ATOM 658 O O . MET A 1 83 ? -21.067 -0.992 20.969 1.00 96.62 83 MET A O 1
ATOM 662 N N . ALA A 1 84 ? -20.203 0.375 22.518 1.00 97.81 84 ALA A N 1
ATOM 663 C CA . ALA A 1 84 ? -19.520 1.240 21.557 1.00 97.81 84 ALA A CA 1
ATOM 664 C C . ALA A 1 84 ? -18.367 0.506 20.850 1.00 97.81 84 ALA A C 1
ATOM 666 O O . ALA A 1 84 ? -18.300 0.525 19.621 1.00 97.81 84 ALA A O 1
ATOM 667 N N . LEU A 1 85 ? -17.530 -0.217 21.600 1.00 98.12 85 LEU A N 1
ATOM 668 C CA . LEU A 1 85 ? -16.428 -1.018 21.062 1.00 98.12 85 LEU A CA 1
ATOM 669 C C . LEU A 1 85 ? -16.920 -2.120 20.119 1.00 98.12 85 LEU A C 1
ATOM 671 O O . LEU A 1 85 ? -16.319 -2.329 19.069 1.00 98.12 85 LEU A O 1
ATOM 675 N N . LYS A 1 86 ? -18.038 -2.786 20.441 1.00 98.25 86 LYS A N 1
ATOM 676 C CA . LYS A 1 86 ? -18.656 -3.789 19.556 1.00 98.25 86 LYS A CA 1
ATOM 677 C C . LYS A 1 86 ? -19.080 -3.175 18.218 1.00 98.25 86 LYS A C 1
ATOM 679 O O . LYS A 1 86 ? -18.732 -3.718 17.175 1.00 98.25 86 LYS A O 1
ATOM 684 N N . ARG A 1 87 ? -19.726 -2.002 18.234 1.00 98.56 87 ARG A N 1
ATOM 685 C CA . ARG A 1 87 ? -20.095 -1.283 16.998 1.00 98.56 87 ARG A CA 1
ATOM 686 C C . ARG A 1 87 ? -18.873 -0.870 16.180 1.00 98.56 87 ARG A C 1
ATOM 688 O O . ARG A 1 87 ? -18.902 -0.966 14.956 1.00 98.56 87 ARG A O 1
ATOM 695 N N . GLU A 1 88 ? -17.812 -0.408 16.834 1.00 98.31 88 GLU A N 1
ATOM 696 C CA . GLU A 1 88 ? -16.583 -0.024 16.135 1.00 98.31 88 GLU A CA 1
ATOM 697 C C . GLU A 1 88 ? -15.877 -1.238 15.523 1.00 98.31 88 GLU A C 1
ATOM 699 O O . GLU A 1 88 ? -15.469 -1.202 14.363 1.00 98.31 88 GLU A O 1
ATOM 704 N N . LYS A 1 89 ? -15.828 -2.360 16.248 1.00 98.38 89 LYS A N 1
ATOM 705 C CA . LYS A 1 89 ? -15.335 -3.629 15.712 1.00 98.38 89 LYS A CA 1
ATOM 706 C C . LYS A 1 89 ? -16.122 -4.065 14.481 1.00 98.38 89 LYS A C 1
ATOM 708 O O . LYS A 1 89 ? -15.520 -4.467 13.488 1.00 98.38 89 LYS A O 1
ATOM 713 N N . ASP A 1 90 ? -17.449 -3.962 14.519 1.00 98.56 90 ASP A N 1
ATOM 714 C CA . ASP A 1 90 ? -18.280 -4.308 13.368 1.00 98.56 90 ASP A CA 1
ATOM 715 C C . ASP A 1 90 ? -17.906 -3.457 12.153 1.00 98.56 90 ASP A C 1
ATOM 717 O O . ASP A 1 90 ? -17.723 -4.001 11.065 1.00 98.56 90 ASP A O 1
ATOM 721 N N . ARG A 1 91 ? -17.697 -2.146 12.316 1.00 98.50 91 ARG A N 1
ATOM 722 C CA . ARG A 1 91 ? -17.228 -1.277 11.221 1.00 98.50 91 ARG A CA 1
ATOM 723 C C . ARG A 1 91 ? -15.879 -1.731 10.664 1.00 98.50 91 ARG A C 1
ATOM 725 O O . ARG A 1 91 ? -15.749 -1.854 9.446 1.00 98.50 91 ARG A O 1
ATOM 732 N N . LEU A 1 92 ? -14.912 -2.046 11.527 1.00 98.44 92 LEU A N 1
ATOM 733 C CA . LEU A 1 92 ? -13.603 -2.561 11.109 1.00 98.44 92 LEU A CA 1
ATOM 734 C C . LEU A 1 92 ? -13.722 -3.899 10.362 1.00 98.44 92 LEU A C 1
ATOM 736 O O . LEU A 1 92 ? -13.064 -4.098 9.343 1.00 98.44 92 LEU A O 1
ATOM 740 N N . MET A 1 93 ? -14.610 -4.799 10.795 1.00 98.25 93 MET A N 1
ATOM 741 C CA . MET A 1 93 ? -14.877 -6.054 10.085 1.00 98.25 93 MET A CA 1
ATOM 742 C C . MET A 1 93 ? -15.480 -5.819 8.697 1.00 98.25 93 MET A C 1
ATOM 744 O O . MET A 1 93 ? -15.108 -6.505 7.743 1.00 98.25 93 MET A O 1
ATOM 748 N N . HIS A 1 94 ? -16.383 -4.846 8.549 1.00 98.19 94 HIS A N 1
ATOM 749 C CA . HIS A 1 94 ? -16.901 -4.471 7.231 1.00 98.19 94 HIS A CA 1
ATOM 750 C C . HIS A 1 94 ? -15.786 -3.919 6.333 1.00 98.19 94 HIS A C 1
ATOM 752 O O . HIS A 1 94 ? -15.693 -4.320 5.173 1.00 98.19 94 HIS A O 1
ATOM 758 N N . GLN A 1 95 ? -14.899 -3.074 6.868 1.00 97.81 95 GLN A N 1
ATOM 759 C CA . GLN A 1 95 ? -13.735 -2.571 6.131 1.00 97.81 95 GLN A CA 1
ATOM 760 C C . GLN A 1 95 ? -12.781 -3.694 5.711 1.00 97.81 95 GLN A C 1
ATOM 762 O O . GLN A 1 95 ? -12.316 -3.700 4.574 1.00 97.81 95 GLN A O 1
ATOM 767 N N . LEU A 1 96 ? -12.523 -4.671 6.584 1.00 98.00 96 LEU A N 1
ATOM 768 C CA . LEU A 1 96 ? -11.688 -5.833 6.273 1.00 98.00 96 LEU A CA 1
ATOM 769 C C . LEU A 1 96 ? -12.292 -6.686 5.152 1.00 98.00 96 LEU A C 1
ATOM 771 O O . LEU A 1 96 ? -11.584 -7.070 4.219 1.00 98.00 96 LEU A O 1
ATOM 775 N N . LYS A 1 97 ? -13.606 -6.937 5.195 1.00 97.25 97 LYS A N 1
ATOM 776 C CA . LYS A 1 97 ? -14.315 -7.655 4.124 1.00 97.25 97 LYS A CA 1
ATOM 777 C C . LYS A 1 97 ? -14.214 -6.913 2.792 1.00 97.25 97 LYS A C 1
ATOM 779 O O . LYS A 1 97 ? -13.854 -7.520 1.785 1.00 97.25 97 LYS A O 1
ATOM 784 N N . GLN A 1 98 ? -14.465 -5.603 2.793 1.00 95.94 98 GLN A N 1
ATOM 785 C CA . GLN A 1 98 ? -14.335 -4.772 1.594 1.00 95.94 98 GLN A CA 1
ATOM 786 C C . GLN A 1 98 ? -12.897 -4.753 1.067 1.00 95.94 98 GLN A C 1
ATOM 788 O O . GLN A 1 98 ? -12.679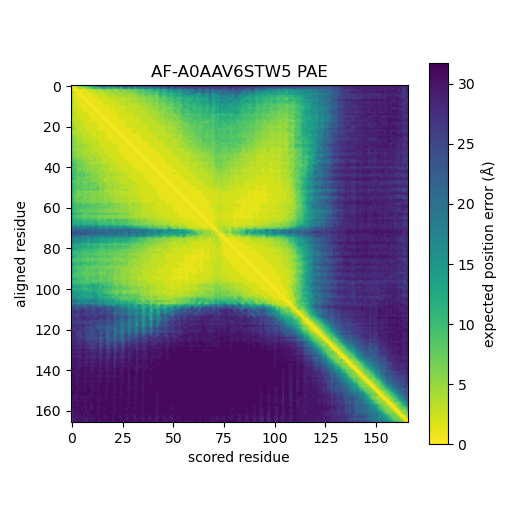 -4.875 -0.134 1.00 95.94 98 GLN A O 1
ATOM 793 N N . GLN A 1 99 ? -11.902 -4.636 1.948 1.00 95.00 99 GLN A N 1
ATOM 794 C CA . GLN A 1 99 ? -10.493 -4.665 1.560 1.00 95.00 99 GLN A CA 1
ATOM 795 C C . GLN A 1 99 ? -10.115 -6.012 0.937 1.00 95.00 99 GLN A C 1
ATOM 797 O O . GLN A 1 99 ? -9.441 -6.023 -0.092 1.00 95.00 99 GLN A O 1
ATOM 802 N N . THR A 1 100 ? -10.593 -7.123 1.502 1.00 93.94 100 THR A N 1
ATOM 803 C CA . THR A 1 100 ? -10.349 -8.470 0.967 1.00 93.94 100 THR A CA 1
ATOM 804 C C . THR A 1 100 ? -10.954 -8.615 -0.429 1.00 93.94 100 THR A C 1
ATOM 806 O O . THR A 1 100 ? -10.283 -9.077 -1.350 1.00 93.94 100 THR A O 1
ATOM 809 N N . GLN A 1 101 ? -12.189 -8.142 -0.622 1.00 93.50 101 GLN A N 1
ATOM 810 C CA . GLN A 1 101 ? -12.856 -8.160 -1.924 1.00 93.50 101 GLN A CA 1
ATOM 811 C C . GLN A 1 101 ? -12.127 -7.288 -2.960 1.00 93.50 101 GLN A C 1
ATOM 813 O O . GLN A 1 101 ? -11.865 -7.739 -4.075 1.00 93.50 101 GLN A O 1
ATOM 818 N N . SER A 1 102 ? -11.745 -6.063 -2.592 1.00 89.69 102 SER A N 1
ATOM 819 C CA . SER A 1 102 ? -10.991 -5.155 -3.466 1.00 89.69 102 SER A CA 1
ATOM 820 C C . SER A 1 102 ? -9.624 -5.723 -3.851 1.00 89.69 102 SER A C 1
ATOM 822 O O . SER A 1 102 ? -9.212 -5.601 -5.002 1.00 89.69 102 SER A O 1
ATOM 824 N N . ARG A 1 103 ? -8.937 -6.393 -2.917 1.00 90.50 103 ARG A N 1
ATOM 825 C CA . ARG A 1 103 ? -7.672 -7.087 -3.188 1.00 90.50 103 ARG A CA 1
ATOM 826 C C . ARG A 1 103 ? -7.862 -8.212 -4.205 1.00 90.50 103 ARG A C 1
ATOM 828 O O . ARG A 1 103 ? -7.088 -8.293 -5.151 1.00 90.50 103 ARG A O 1
ATOM 835 N N . MET A 1 104 ? -8.887 -9.050 -4.040 1.00 88.19 104 MET A N 1
ATOM 836 C CA . MET A 1 104 ? -9.183 -10.127 -4.994 1.00 88.19 104 MET A CA 1
ATOM 837 C C . MET A 1 104 ? -9.481 -9.587 -6.396 1.00 88.19 104 MET A C 1
ATOM 839 O O . MET A 1 104 ? -9.003 -10.156 -7.374 1.00 88.19 104 MET A O 1
ATOM 843 N N . LYS A 1 105 ? -10.219 -8.474 -6.494 1.00 87.69 105 LYS A N 1
ATOM 844 C CA . LYS A 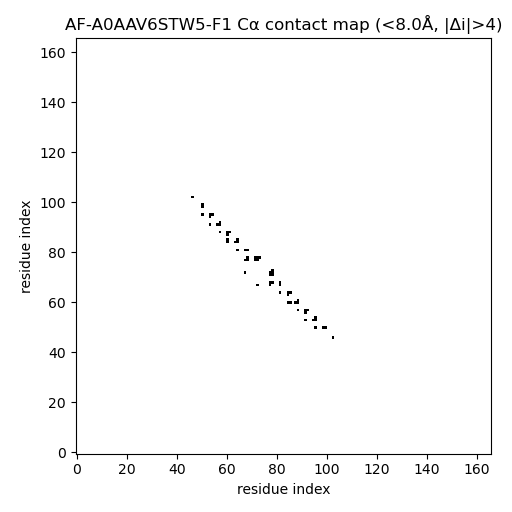1 105 ? -10.508 -7.825 -7.778 1.00 87.69 105 LYS A CA 1
ATOM 845 C C . LYS A 1 105 ? -9.231 -7.345 -8.475 1.00 87.69 105 LYS A C 1
ATOM 847 O O . LYS A 1 105 ? -9.017 -7.681 -9.630 1.00 87.69 105 LYS A O 1
ATOM 852 N N . LEU A 1 106 ? -8.352 -6.644 -7.756 1.00 83.25 106 LEU A N 1
ATOM 853 C CA . LEU A 1 106 ? -7.078 -6.175 -8.316 1.00 83.25 106 LEU A CA 1
ATOM 854 C C . LEU A 1 106 ? -6.186 -7.330 -8.778 1.00 83.25 106 LEU A C 1
ATOM 856 O O . LEU A 1 106 ? -5.586 -7.252 -9.843 1.00 83.25 106 LEU A O 1
ATOM 860 N N . ILE A 1 107 ? -6.112 -8.414 -8.001 1.00 80.12 107 ILE A N 1
ATOM 861 C CA . ILE A 1 107 ? -5.353 -9.605 -8.401 1.00 80.12 107 ILE A CA 1
ATOM 862 C C . ILE A 1 107 ? -5.907 -10.170 -9.717 1.00 80.12 107 ILE A C 1
ATOM 864 O O . ILE A 1 107 ? -5.125 -10.452 -10.618 1.00 80.12 107 ILE A O 1
ATOM 868 N N . ALA A 1 108 ? -7.233 -10.279 -9.859 1.00 78.56 108 ALA A N 1
ATOM 869 C CA . ALA A 1 108 ? -7.864 -10.758 -11.090 1.00 78.56 108 ALA A CA 1
ATOM 870 C C . ALA A 1 108 ? -7.586 -9.845 -12.300 1.00 78.56 108 ALA A C 1
ATOM 872 O O . ALA A 1 108 ? -7.293 -10.346 -13.383 1.00 78.56 108 ALA A O 1
ATOM 873 N N . ASP A 1 109 ? -7.612 -8.524 -12.106 1.00 72.69 109 ASP A N 1
ATOM 874 C CA . ASP A 1 109 ? -7.371 -7.542 -13.170 1.00 72.69 109 ASP A CA 1
ATOM 875 C C . ASP A 1 109 ? -5.904 -7.552 -13.665 1.00 72.69 109 ASP A C 1
ATOM 877 O O . ASP A 1 109 ? -5.630 -7.208 -14.815 1.00 72.69 109 ASP A O 1
ATOM 881 N N . HIS A 1 110 ? -4.946 -7.984 -12.833 1.00 67.31 110 HIS A N 1
ATOM 882 C CA . HIS A 1 110 ? -3.515 -7.992 -13.165 1.00 67.31 110 HIS A CA 1
ATOM 883 C C . HIS A 1 110 ? -2.993 -9.286 -13.824 1.00 67.31 110 HIS A C 1
ATOM 885 O O . HIS A 1 110 ? -1.923 -9.238 -14.430 1.00 67.31 110 HIS A O 1
ATOM 891 N N . TYR A 1 111 ? -3.733 -10.403 -13.801 1.00 58.06 111 TYR A N 1
ATOM 892 C CA . TYR A 1 111 ? -3.353 -11.637 -14.523 1.00 58.06 111 TYR A CA 1
ATOM 893 C C . TYR A 1 111 ? -3.366 -11.472 -16.059 1.00 58.06 111 TYR A C 1
ATOM 895 O O . TYR A 1 111 ? -2.701 -12.221 -16.769 1.00 58.06 111 TYR A O 1
ATOM 903 N N . GLY A 1 112 ? -4.079 -10.474 -16.596 1.00 52.78 112 GLY A N 1
ATOM 904 C CA . GLY A 1 112 ? -4.112 -10.197 -18.040 1.00 52.78 112 GLY A CA 1
ATOM 905 C C . GLY A 1 112 ? -2.833 -9.557 -18.602 1.00 52.78 112 GLY A C 1
ATOM 906 O O . GLY A 1 112 ? -2.550 -9.705 -19.789 1.00 52.78 112 GLY A O 1
ATOM 907 N N . ASP A 1 113 ? -2.042 -8.879 -17.763 1.00 54.88 113 ASP A N 1
ATOM 908 C CA . ASP A 1 113 ? -0.776 -8.225 -18.156 1.00 54.88 113 ASP A CA 1
ATOM 909 C C . ASP A 1 113 ? 0.417 -9.206 -18.127 1.00 54.88 113 ASP A C 1
ATOM 911 O O . ASP A 1 113 ? 1.4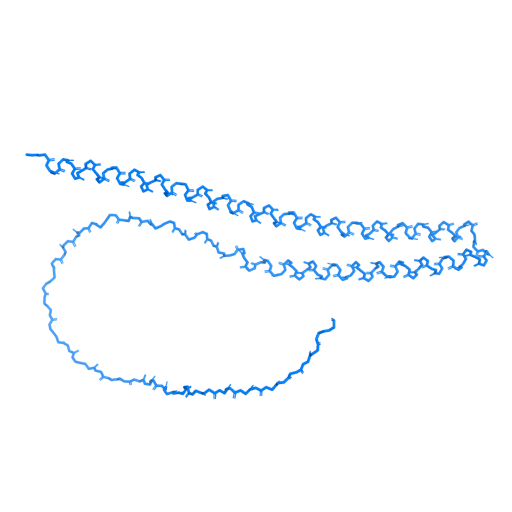95 -8.926 -18.646 1.00 54.88 113 ASP A O 1
ATOM 915 N N . GLU A 1 114 ? 0.220 -10.395 -17.547 1.00 54.38 114 GLU A N 1
ATOM 916 C CA . GLU A 1 114 ? 1.240 -11.431 -17.346 1.00 54.38 114 GLU A CA 1
ATOM 917 C C . GLU A 1 114 ? 1.610 -12.190 -18.641 1.00 54.38 114 GLU A C 1
ATOM 919 O O . GLU A 1 114 ? 2.507 -13.032 -18.640 1.00 54.38 114 GLU A O 1
ATOM 924 N N . HIS A 1 115 ? 0.918 -11.937 -19.759 1.00 55.97 115 HIS A N 1
ATOM 925 C CA . HIS A 1 115 ? 0.996 -12.762 -20.976 1.00 55.97 115 HIS A CA 1
ATOM 926 C C . HIS A 1 115 ? 1.429 -12.023 -22.243 1.00 55.97 115 HIS A C 1
ATOM 928 O O . HIS A 1 115 ? 1.263 -12.558 -23.338 1.00 55.97 115 HIS A O 1
ATOM 934 N N . VAL A 1 116 ? 2.030 -10.836 -22.137 1.00 53.03 116 VAL A N 1
ATOM 935 C CA . VAL A 1 116 ? 2.745 -10.257 -23.282 1.00 53.03 116 VAL A CA 1
ATOM 936 C C . VAL A 1 116 ? 4.223 -10.637 -23.161 1.00 53.03 116 VAL A C 1
ATOM 938 O O . VAL A 1 116 ? 4.982 -9.918 -22.506 1.00 53.03 116 VAL A O 1
ATOM 941 N N . PRO A 1 117 ? 4.666 -11.775 -23.740 1.00 55.25 117 PRO A N 1
ATOM 942 C CA . PRO A 1 117 ? 6.088 -12.052 -23.830 1.00 55.25 117 PRO A CA 1
ATOM 943 C C . PRO A 1 117 ? 6.757 -10.903 -24.598 1.00 55.25 117 PRO A C 1
ATOM 945 O O . PRO A 1 117 ? 6.146 -10.354 -25.524 1.00 55.25 117 PRO A O 1
ATOM 948 N N . PRO A 1 118 ? 8.000 -10.526 -24.249 1.00 58.16 118 PRO A N 1
ATOM 949 C CA . PRO A 1 118 ? 8.756 -9.568 -25.038 1.00 58.16 118 PRO A CA 1
ATOM 950 C C . PRO A 1 118 ? 8.756 -10.048 -26.489 1.00 58.16 118 PRO A C 1
ATOM 952 O O . PRO A 1 118 ? 9.176 -11.176 -26.762 1.00 58.16 118 PRO A O 1
ATOM 955 N N . LEU A 1 119 ? 8.245 -9.222 -27.408 1.00 63.44 119 LEU A N 1
ATOM 956 C CA . LEU A 1 119 ? 8.357 -9.481 -28.841 1.00 63.44 119 LEU A CA 1
ATOM 957 C C . LEU A 1 119 ? 9.825 -9.832 -29.127 1.00 63.44 119 LEU A C 1
ATOM 959 O O . LEU A 1 119 ? 10.710 -9.066 -28.727 1.00 63.44 119 LEU A O 1
ATOM 963 N N . PRO A 1 120 ? 10.113 -10.989 -29.752 1.00 54.78 120 PRO A N 1
ATOM 964 C CA . PRO A 1 120 ? 11.487 -11.369 -30.023 1.00 54.78 120 PRO A CA 1
ATOM 965 C C . PRO A 1 120 ? 12.135 -10.264 -30.869 1.00 54.78 120 PRO A C 1
ATOM 967 O O . PRO A 1 120 ? 11.481 -9.726 -31.770 1.00 54.78 120 PRO A O 1
ATOM 970 N N . PRO A 1 121 ? 13.398 -9.889 -30.592 1.00 59.03 121 PRO A N 1
ATOM 971 C CA . PRO A 1 121 ? 14.077 -8.879 -31.389 1.00 59.03 121 PRO A CA 1
ATOM 972 C C . PRO A 1 121 ? 14.057 -9.316 -32.860 1.00 59.03 121 PRO A C 1
ATOM 974 O O . PRO A 1 121 ? 14.234 -10.511 -33.125 1.00 59.03 121 PRO A O 1
ATOM 977 N N . PRO A 1 122 ? 13.847 -8.396 -33.821 1.00 54.00 122 PRO A N 1
ATOM 978 C CA . PRO A 1 122 ? 13.826 -8.747 -35.232 1.00 54.00 122 PRO A CA 1
ATOM 979 C C . PRO A 1 122 ? 15.158 -9.410 -35.592 1.00 54.00 122 PRO A C 1
ATOM 981 O O . PRO A 1 122 ? 16.217 -8.781 -35.586 1.00 54.00 122 PRO A O 1
ATOM 984 N N . GLN A 1 123 ? 15.108 -10.718 -35.844 1.00 49.53 123 GLN A N 1
ATOM 985 C CA . GLN A 1 123 ? 16.258 -11.488 -36.287 1.00 49.53 123 GLN A CA 1
ATOM 986 C C . GLN A 1 123 ? 16.540 -11.093 -37.736 1.00 49.53 123 GLN A C 1
ATOM 988 O O . GLN A 1 123 ? 15.831 -11.508 -38.655 1.00 49.53 123 GLN A O 1
ATOM 993 N N . HIS A 1 124 ? 17.571 -10.274 -37.941 1.00 50.72 124 HIS A N 1
ATOM 994 C CA . HIS A 1 124 ? 18.144 -10.032 -39.260 1.00 50.72 124 HIS A CA 1
ATOM 995 C C . HIS A 1 124 ? 18.735 -11.343 -39.792 1.00 50.72 124 HIS A C 1
ATOM 997 O O . HIS A 1 124 ? 19.888 -11.672 -39.524 1.00 50.72 124 HIS A O 1
ATOM 1003 N N . HIS A 1 125 ? 17.938 -12.103 -40.538 1.00 42.34 125 HIS A N 1
ATOM 1004 C CA . HIS A 1 125 ? 18.445 -13.195 -41.357 1.00 42.34 125 HIS A CA 1
ATOM 1005 C C . HIS A 1 125 ? 19.115 -12.585 -42.597 1.00 42.34 125 HIS A C 1
ATOM 1007 O O . HIS A 1 125 ? 18.473 -11.805 -43.305 1.00 42.34 125 HIS A O 1
ATOM 1013 N N . PRO A 1 126 ? 20.388 -12.895 -42.895 1.00 45.22 126 PRO A N 1
ATOM 1014 C CA . PRO A 1 126 ? 20.972 -12.521 -44.172 1.00 45.22 126 PRO A CA 1
ATOM 1015 C C . PRO A 1 126 ? 20.268 -13.326 -45.271 1.00 45.22 126 PRO A C 1
ATOM 1017 O O . PRO A 1 126 ? 20.258 -14.555 -45.247 1.00 45.22 126 PRO A O 1
ATOM 1020 N N . HIS A 1 127 ? 19.649 -12.632 -46.227 1.00 40.62 127 HIS A N 1
ATOM 1021 C CA . HIS A 1 127 ? 19.058 -13.251 -47.409 1.00 40.62 127 HIS A CA 1
ATOM 1022 C C . HIS A 1 127 ? 20.145 -13.993 -48.199 1.00 40.62 127 HIS A C 1
ATOM 1024 O O . HIS A 1 127 ? 20.933 -13.378 -48.917 1.00 40.62 127 HIS A O 1
ATOM 1030 N N . HIS A 1 128 ? 20.182 -15.321 -48.093 1.00 44.94 128 HIS A N 1
ATOM 1031 C CA . HIS A 1 128 ? 20.910 -16.147 -49.046 1.00 44.94 128 HIS A CA 1
ATOM 1032 C C . HIS A 1 128 ? 20.036 -16.282 -50.298 1.00 44.94 128 HIS A C 1
ATOM 1034 O O . HIS A 1 128 ? 19.033 -16.995 -50.308 1.00 44.94 128 HIS A O 1
ATOM 1040 N N . ALA A 1 129 ? 20.381 -15.533 -51.344 1.00 43.38 129 ALA A N 1
ATOM 1041 C CA . ALA A 1 129 ? 19.768 -15.655 -52.657 1.00 43.38 129 ALA A CA 1
ATOM 1042 C C . ALA A 1 129 ? 20.138 -17.013 -53.278 1.00 43.38 129 ALA A C 1
ATOM 1044 O O . ALA A 1 129 ? 21.179 -17.148 -53.914 1.00 43.38 129 ALA A O 1
ATOM 1045 N N . HIS A 1 130 ? 19.283 -18.022 -53.103 1.00 42.56 130 HIS A N 1
ATOM 1046 C CA . HIS A 1 130 ? 19.300 -19.207 -53.954 1.00 42.56 130 HIS A CA 1
ATOM 1047 C C . HIS A 1 130 ? 18.401 -18.958 -55.164 1.00 42.56 130 HIS A C 1
ATOM 1049 O O . HIS A 1 130 ? 17.175 -18.996 -55.091 1.00 42.56 130 HIS A O 1
ATOM 1055 N N . HIS A 1 131 ? 19.049 -18.676 -56.288 1.00 46.47 131 HIS A N 1
ATOM 1056 C CA . HIS A 1 131 ? 18.442 -18.621 -57.607 1.00 46.47 131 HIS A CA 1
ATOM 1057 C C . HIS A 1 131 ? 18.080 -20.056 -58.033 1.00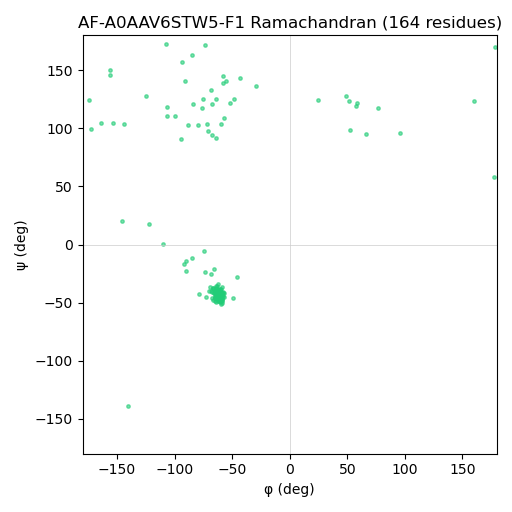 46.47 131 HIS A C 1
ATOM 1059 O O . HIS A 1 131 ? 18.943 -20.801 -58.492 1.00 46.47 131 HIS A O 1
ATOM 1065 N N . VAL A 1 132 ? 16.821 -20.469 -57.862 1.00 42.56 132 VAL A N 1
ATOM 1066 C CA . VAL A 1 132 ? 16.306 -21.719 -58.445 1.00 42.56 132 VAL A CA 1
ATOM 1067 C C . VAL A 1 132 ? 15.538 -21.359 -59.714 1.00 42.56 132 VAL A C 1
ATOM 1069 O O . VAL A 1 132 ? 14.491 -20.719 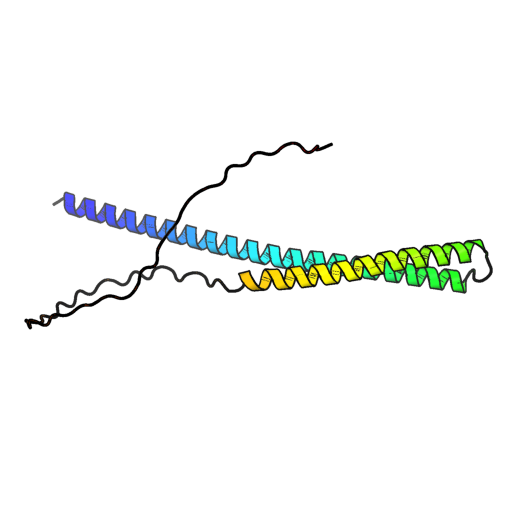-59.672 1.00 42.56 132 VAL A O 1
ATOM 1072 N N . LEU A 1 133 ? 16.104 -21.740 -60.857 1.00 43.56 133 LEU A N 1
ATOM 1073 C CA . LEU A 1 133 ? 15.454 -21.690 -62.164 1.00 43.56 133 LEU A CA 1
ATOM 1074 C C . LEU A 1 133 ? 14.252 -22.648 -62.179 1.00 43.56 133 LEU A C 1
ATOM 1076 O O . LEU A 1 133 ? 14.419 -23.840 -61.943 1.00 43.56 133 LEU A O 1
ATOM 1080 N N . HIS A 1 134 ? 13.068 -22.144 -62.522 1.00 37.44 134 HIS A N 1
ATOM 1081 C CA . HIS A 1 134 ? 11.928 -22.946 -62.980 1.00 37.44 134 HIS A CA 1
ATOM 1082 C C . HIS A 1 134 ? 11.468 -22.408 -64.340 1.00 37.44 134 HIS A C 1
ATOM 1084 O O . HIS A 1 134 ? 11.202 -21.207 -64.440 1.00 37.44 134 HIS A O 1
ATOM 1090 N N . PRO A 1 135 ? 11.329 -23.247 -65.383 1.00 44.78 135 PRO A N 1
ATOM 1091 C CA . PRO A 1 135 ? 10.613 -22.862 -66.584 1.00 44.78 135 PRO A CA 1
ATOM 1092 C C . PRO A 1 135 ? 9.126 -23.243 -66.497 1.00 44.78 135 PRO A C 1
ATOM 1094 O O . PRO A 1 135 ? 8.757 -24.292 -65.977 1.00 44.78 135 PRO A O 1
ATOM 1097 N N . ALA A 1 136 ? 8.312 -22.325 -67.020 1.00 38.56 136 ALA A N 1
ATOM 1098 C CA . ALA A 1 136 ? 6.994 -22.454 -67.642 1.00 38.56 136 ALA A CA 1
ATOM 1099 C C . ALA A 1 136 ? 6.085 -23.653 -67.291 1.00 38.56 136 ALA A C 1
ATOM 1101 O O . ALA A 1 136 ? 6.372 -24.790 -67.653 1.00 38.56 136 ALA A O 1
ATOM 1102 N N . ASN A 1 137 ? 4.859 -23.352 -66.841 1.00 35.91 137 ASN A N 1
ATOM 1103 C CA . ASN A 1 137 ? 3.695 -23.796 -67.610 1.00 35.91 137 ASN A CA 1
ATOM 1104 C C . ASN A 1 137 ? 2.441 -22.947 -67.370 1.00 35.91 137 ASN A C 1
ATOM 1106 O O . ASN A 1 137 ? 2.209 -22.406 -66.291 1.00 35.91 137 ASN A O 1
ATOM 1110 N N . ALA A 1 138 ? 1.673 -22.810 -68.443 1.00 39.78 138 ALA A N 1
ATOM 1111 C CA . ALA A 1 138 ? 0.550 -21.911 -68.598 1.00 39.78 138 ALA A CA 1
ATOM 1112 C C . ALA A 1 138 ? -0.801 -22.573 -68.257 1.00 39.78 138 ALA A C 1
ATOM 1114 O O . ALA A 1 138 ? -0.965 -23.778 -68.408 1.00 39.78 138 ALA A O 1
ATOM 1115 N N . HIS A 1 139 ? -1.767 -21.706 -67.924 1.00 35.47 139 HIS A N 1
ATOM 1116 C CA . HIS A 1 139 ? -3.229 -21.871 -68.023 1.00 35.47 139 HIS A CA 1
ATOM 1117 C C . HIS A 1 139 ? -3.935 -22.739 -66.961 1.00 35.47 139 HIS A C 1
ATOM 1119 O O . HIS A 1 139 ? -3.753 -23.942 -66.900 1.00 35.47 139 HIS A O 1
ATOM 1125 N N . HIS A 1 140 ? -4.842 -22.132 -66.180 1.00 37.91 140 HIS A N 1
ATOM 1126 C CA . HIS A 1 140 ? -6.295 -22.285 -66.371 1.00 37.91 140 HIS A CA 1
ATOM 1127 C C . HIS A 1 140 ? -7.128 -21.376 -65.433 1.00 37.91 140 HIS A C 1
ATOM 1129 O O . HIS A 1 140 ? -7.023 -21.382 -64.213 1.00 37.91 140 HIS A O 1
ATOM 1135 N N . ARG A 1 141 ? -7.965 -20.588 -66.107 1.00 37.53 141 ARG A N 1
ATOM 1136 C CA . ARG A 1 141 ? -9.209 -19.879 -65.762 1.00 37.53 141 ARG A CA 1
ATOM 1137 C C . ARG A 1 141 ? -10.083 -20.524 -64.657 1.00 37.53 141 ARG A C 1
ATOM 1139 O O . ARG A 1 141 ? -10.370 -21.711 -64.758 1.00 37.53 141 ARG A O 1
ATOM 1146 N N . ASN A 1 142 ? -10.610 -19.716 -63.720 1.00 32.69 142 ASN A N 1
ATOM 1147 C CA . ASN A 1 142 ? -12.050 -19.540 -63.386 1.00 32.69 142 ASN A CA 1
ATOM 1148 C C . ASN A 1 142 ? -12.267 -18.942 -61.969 1.00 32.69 142 ASN A C 1
ATOM 1150 O O . ASN A 1 142 ? -11.848 -19.508 -60.967 1.00 32.69 142 ASN A O 1
ATOM 1154 N N . LEU A 1 143 ? -12.978 -17.809 -61.908 1.00 38.56 143 LEU A N 1
ATOM 1155 C CA . LEU A 1 143 ? -13.722 -17.277 -60.744 1.00 38.56 143 LEU A CA 1
ATOM 1156 C C . LEU 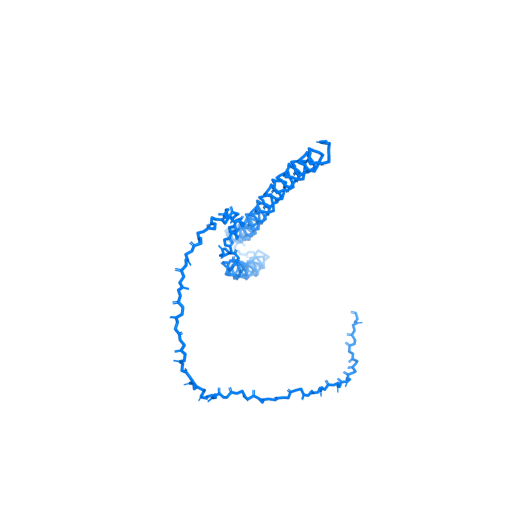A 1 143 ? -15.128 -17.945 -60.719 1.00 38.56 143 LEU A C 1
ATOM 1158 O O . LEU A 1 143 ? -15.522 -18.413 -61.792 1.00 38.56 143 LEU A O 1
ATOM 1162 N N . PRO A 1 144 ? -15.937 -17.953 -59.622 1.00 45.31 144 PRO A N 1
ATOM 1163 C CA . PRO A 1 144 ? -16.499 -16.699 -59.086 1.00 45.31 144 PRO A CA 1
ATOM 1164 C C . PRO A 1 144 ? -16.929 -16.636 -57.591 1.00 45.31 144 PRO A C 1
ATOM 1166 O O . PRO A 1 144 ? -17.449 -17.579 -57.014 1.00 45.31 144 PRO A O 1
ATOM 1169 N N . ARG A 1 145 ? -16.826 -15.411 -57.048 1.00 40.59 145 ARG A N 1
ATOM 1170 C CA . ARG A 1 145 ? -17.819 -14.656 -56.243 1.00 40.59 145 ARG A CA 1
ATOM 1171 C C . ARG A 1 145 ? -18.490 -15.318 -55.019 1.00 40.59 145 ARG A C 1
ATOM 1173 O O . ARG A 1 145 ? -19.317 -16.210 -55.151 1.00 40.59 145 ARG A O 1
ATOM 1180 N N . GLY A 1 146 ? -18.343 -14.662 -53.861 1.00 32.50 146 GLY A N 1
ATOM 1181 C CA . GLY A 1 146 ? -19.301 -14.764 -52.756 1.00 32.50 146 GLY A CA 1
ATOM 1182 C C . GLY A 1 146 ? -19.168 -13.659 -51.696 1.00 32.50 146 GLY A C 1
ATOM 1183 O O . GLY A 1 146 ? -18.277 -13.722 -50.867 1.00 32.50 146 GLY A O 1
ATOM 1184 N N . HIS A 1 147 ? -20.113 -12.711 -51.736 1.00 35.62 147 HIS A N 1
ATOM 1185 C CA . HIS A 1 147 ? -20.694 -11.929 -50.626 1.00 35.62 147 HIS A CA 1
ATOM 1186 C C . HIS A 1 147 ? -19.836 -10.914 -49.837 1.00 35.62 147 HIS A C 1
ATOM 1188 O O . HIS A 1 147 ? -19.264 -11.223 -48.799 1.00 35.62 147 HIS A O 1
ATOM 1194 N N . ALA A 1 148 ? -19.908 -9.643 -50.255 1.00 36.19 148 ALA A N 1
ATOM 1195 C CA . ALA A 1 148 ? -19.770 -8.487 -49.368 1.00 36.19 148 ALA A CA 1
ATOM 1196 C C . ALA A 1 148 ? -21.162 -7.855 -49.167 1.00 36.19 148 ALA A C 1
ATOM 1198 O O . ALA A 1 148 ? -21.725 -7.299 -50.110 1.00 36.19 148 ALA A O 1
ATOM 1199 N N . HIS A 1 149 ? -21.719 -7.963 -47.960 1.00 44.88 149 HIS A N 1
ATOM 1200 C CA . HIS A 1 149 ? -22.793 -7.083 -47.482 1.00 44.88 149 HIS A CA 1
ATOM 1201 C C . HIS A 1 149 ? -22.117 -5.743 -47.118 1.00 44.88 149 HIS A C 1
ATOM 1203 O O . HIS A 1 149 ? -21.107 -5.745 -46.422 1.00 44.88 149 HIS A O 1
ATOM 1209 N N . SER A 1 150 ? -22.434 -4.609 -47.756 1.00 37.41 150 SER A N 1
ATOM 1210 C CA . SER A 1 150 ? -23.579 -3.725 -47.468 1.00 37.41 150 SER A CA 1
ATOM 1211 C C . SER A 1 150 ? -23.681 -3.409 -45.969 1.00 37.41 150 SER A C 1
ATOM 1213 O O . SER A 1 150 ? -23.792 -4.332 -45.181 1.00 37.41 150 SER A O 1
ATOM 1215 N N . ASN A 1 151 ? -23.760 -2.185 -45.459 1.00 35.28 151 ASN A N 1
ATOM 1216 C CA . ASN A 1 151 ? -23.745 -0.809 -45.950 1.00 35.28 151 ASN A CA 1
ATOM 1217 C C . ASN A 1 151 ? -23.940 0.056 -44.662 1.00 35.28 151 ASN A C 1
ATOM 1219 O O . ASN A 1 151 ? -24.331 -0.489 -43.632 1.00 35.28 151 ASN A O 1
ATOM 1223 N N . HIS A 1 152 ? -23.776 1.381 -44.746 1.00 38.41 152 HIS A N 1
ATOM 1224 C CA . HIS A 1 152 ? -24.330 2.407 -43.824 1.00 38.41 152 HIS A CA 1
ATOM 1225 C C . HIS A 1 152 ? -23.484 2.965 -42.649 1.00 38.41 152 HIS A C 1
ATOM 1227 O O . HIS A 1 152 ? -23.500 2.489 -41.521 1.00 38.41 152 HIS A O 1
ATOM 1233 N N . ARG A 1 153 ? -22.854 4.116 -42.938 1.00 38.53 153 ARG A N 1
ATOM 1234 C CA . ARG A 1 153 ? -22.905 5.389 -42.162 1.00 38.53 153 ARG A CA 1
ATOM 1235 C C . ARG A 1 153 ? -24.305 6.048 -42.408 1.00 38.53 153 ARG A C 1
ATOM 1237 O O . ARG A 1 153 ? -24.913 5.611 -43.391 1.00 38.53 153 ARG A O 1
ATOM 1244 N N . PRO A 1 154 ? -24.795 7.142 -41.754 1.00 48.69 154 PRO A N 1
ATOM 1245 C CA . PRO A 1 154 ? -24.217 8.057 -40.749 1.00 48.69 154 PRO A CA 1
ATOM 1246 C C . PRO A 1 154 ? -25.243 8.465 -39.627 1.00 48.69 154 PRO A C 1
ATOM 1248 O O . PRO A 1 154 ? -25.953 7.583 -39.164 1.00 48.69 154 PRO A O 1
ATOM 1251 N N . PRO A 1 155 ? -25.311 9.732 -39.153 1.00 53.12 155 PRO A N 1
ATOM 1252 C CA . PRO A 1 155 ? -24.913 10.239 -37.831 1.00 53.12 155 PRO A CA 1
ATOM 1253 C C . PRO A 1 155 ? -26.113 10.612 -36.927 1.00 53.12 155 PRO A C 1
ATOM 1255 O O . PRO A 1 155 ? -27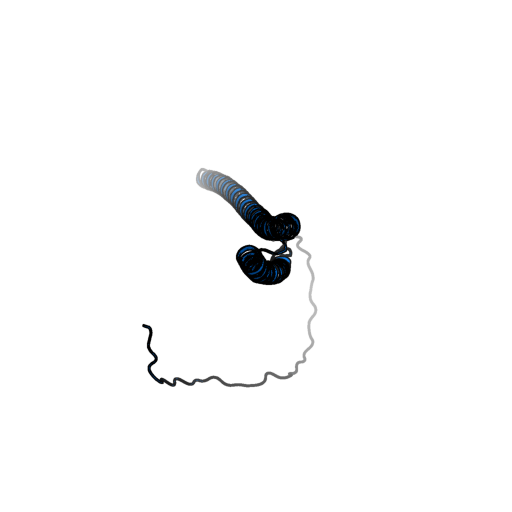.237 10.678 -37.407 1.00 53.12 155 PRO A O 1
ATOM 1258 N N . MET A 1 156 ? -25.882 10.943 -35.654 1.00 42.31 156 MET A N 1
ATOM 1259 C CA . MET A 1 156 ? -26.816 11.775 -34.880 1.00 42.31 156 MET A CA 1
ATOM 1260 C C . MET A 1 156 ? -26.019 12.679 -33.938 1.00 42.31 156 MET A C 1
ATOM 1262 O O . MET A 1 156 ? -25.498 12.215 -32.927 1.00 42.31 156 MET A O 1
ATOM 1266 N N . ASP A 1 157 ? -25.916 13.953 -34.318 1.00 50.44 157 ASP A N 1
ATOM 1267 C CA . ASP A 1 157 ? -25.849 15.055 -33.363 1.00 50.44 157 ASP A CA 1
ATOM 1268 C C . ASP A 1 157 ? -27.214 15.147 -32.673 1.00 50.44 157 ASP A C 1
ATOM 1270 O O . ASP A 1 157 ? -28.255 15.118 -33.339 1.00 50.44 157 ASP A O 1
ATOM 1274 N N . GLN A 1 158 ? -27.200 15.256 -31.352 1.00 49.12 158 GLN A N 1
ATOM 1275 C CA . GLN A 1 158 ? -28.284 15.848 -30.582 1.00 49.12 158 GLN A CA 1
ATOM 1276 C C . GLN A 1 158 ? -27.669 16.399 -29.297 1.00 49.12 158 GLN A C 1
ATOM 1278 O O . GLN A 1 158 ? -27.239 15.650 -28.418 1.00 49.12 158 GLN A O 1
ATOM 1283 N N . ASP A 1 159 ? -27.551 17.726 -29.293 1.00 49.66 159 ASP A N 1
ATOM 1284 C CA . ASP A 1 159 ? -27.556 18.567 -28.105 1.00 49.66 159 ASP A CA 1
ATOM 1285 C C . ASP A 1 159 ? -28.661 18.112 -27.146 1.00 49.66 159 ASP A C 1
ATOM 1287 O O . ASP A 1 159 ? -29.717 17.703 -27.614 1.00 49.66 159 ASP A O 1
ATOM 1291 N N . ASP A 1 160 ? -28.398 18.181 -25.841 1.00 53.97 160 ASP A N 1
ATOM 1292 C CA . ASP A 1 160 ? -29.359 18.635 -24.827 1.00 53.97 160 ASP A CA 1
ATOM 1293 C C . ASP A 1 160 ? -28.634 18.756 -23.468 1.00 53.97 160 ASP A C 1
ATOM 1295 O O . ASP A 1 160 ? -28.330 17.781 -22.784 1.00 53.97 160 ASP A O 1
ATOM 1299 N N . GLU A 1 161 ? -28.281 20.004 -23.168 1.00 49.09 161 GLU A N 1
ATOM 1300 C CA . GLU A 1 161 ? -28.568 20.725 -21.921 1.00 49.09 161 GLU A CA 1
ATOM 1301 C C . GLU A 1 161 ? -28.099 20.192 -20.543 1.00 49.09 161 GLU A C 1
ATOM 1303 O O . GLU A 1 161 ? -28.488 19.144 -20.044 1.00 49.09 161 GLU A O 1
ATOM 1308 N N . GLU A 1 162 ? -27.319 21.071 -19.896 1.00 48.88 162 GLU A N 1
ATOM 1309 C CA . GLU A 1 162 ? -27.464 21.542 -18.508 1.00 48.88 162 GLU A CA 1
ATOM 1310 C C . GLU A 1 162 ? -27.453 20.538 -17.337 1.00 48.88 162 GLU A C 1
ATOM 1312 O O . GLU A 1 162 ? -28.351 19.726 -17.137 1.00 48.88 162 GLU A O 1
ATOM 1317 N N . GLY A 1 163 ? -26.476 20.694 -16.429 1.00 44.81 163 GLY A N 1
ATOM 1318 C CA . GLY A 1 163 ? -26.488 19.911 -15.193 1.00 44.81 163 GLY A CA 1
ATOM 1319 C C . GLY A 1 163 ? -25.326 20.090 -14.219 1.00 44.81 163 GLY A C 1
ATOM 1320 O O . GLY A 1 163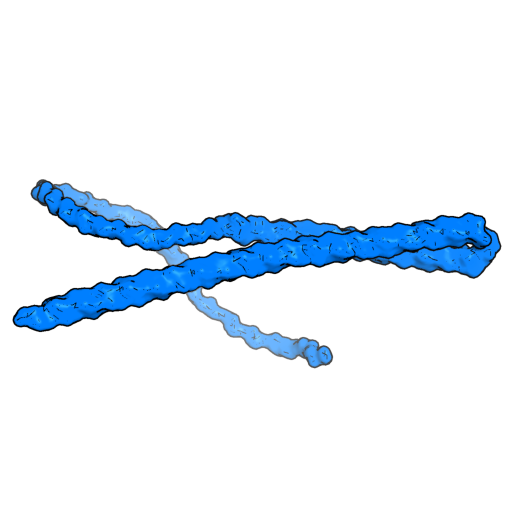 ? -24.680 19.109 -13.885 1.00 44.81 163 GLY A O 1
ATOM 1321 N N . ILE A 1 164 ? -25.093 21.320 -13.749 1.00 44.12 164 ILE A N 1
ATOM 1322 C CA . ILE A 1 164 ? -24.751 21.635 -12.344 1.00 44.12 164 ILE A CA 1
ATOM 1323 C C . ILE A 1 164 ? -23.574 20.843 -11.720 1.00 44.12 164 ILE A C 1
ATOM 1325 O O . ILE A 1 164 ? -23.763 19.777 -11.140 1.00 44.12 164 ILE A O 1
ATOM 1329 N N . TRP A 1 165 ? -22.381 21.446 -11.689 1.00 52.56 165 TRP A N 1
ATOM 1330 C CA . TRP A 1 165 ? -21.367 21.121 -10.677 1.00 52.56 165 TRP A CA 1
ATOM 1331 C C . TRP A 1 165 ? -21.289 22.264 -9.662 1.00 52.56 165 TRP A C 1
ATOM 1333 O O . TRP A 1 165 ? -21.005 23.407 -10.027 1.00 52.56 165 TRP A O 1
ATOM 1343 N N . ALA A 1 166 ? -21.599 21.921 -8.412 1.00 49.84 166 ALA A N 1
ATOM 1344 C CA . ALA A 1 166 ? -21.308 22.682 -7.202 1.00 49.84 166 ALA A CA 1
ATOM 1345 C C . ALA A 1 166 ? -19.965 22.232 -6.610 1.00 49.84 166 ALA A C 1
ATOM 1347 O O . ALA A 1 166 ? -19.602 21.050 -6.824 1.00 49.84 166 ALA A O 1
#

Foldseek 3Di:
DPPVVVVVVVVVVVVVVVVVVVVVVVVVVVVVVVVVVVVVVVVVVVLVVVLVVLVVLLVVLVVLLVCLCVPPVPPPVSVVVNVVSVVVSVVSVVVNVVSVVVVVVVVVVCVVVVPDDPDPDPPPDPDPDDDDDDDDDDDDDDDDDDDDDDDDDDDDDDDDDDDDDD

Mean predicted aligned error: 16.69 Å

pLDDT: mean 77.99, std 23.92, range [32.5, 98.62]

Secondary structure (DSSP, 8-state):
-HHHHHHHHHHHHHHHHHHHHHHHHHHHHHHHHHHHHHHHHHHHHHHHHHHHHHHHHHHHHHHHHHHHHHHHTT-HHHHHHHHHHHHHHHHHHHHHHHHHHHHHHHHHHHTTGGG-PPPPP---------------------------------------------

Organism: Solea senegalensis (NCBI:txid28829)

Nearest PDB structures (foldseek):
  5xg2-assembly1_A  TM=9.132E-01  e=6.028E+00  Pyrococcus yayanosii CH1
  7rro-assembly1_B9  TM=4.155E-01  e=5.642E+00  Bos taurus
  5wkq-assembly1_A  TM=3.903E-01  e=5.280E+00  Shigella flexneri

Radius of gyration: 35.58 Å; Cα contacts (8 Å, |Δi|>4): 32; chains: 1; bounding box: 69×46×105 Å

Sequence (166 aa):
MGALEKTRHELDATKLRLTSTQQSLRERDGHLSNMRQERRQQLGEILEMKQQALLAAISEKDANIALLELSASKRKKAQEEVMALKREKDRLMHQLKQQTQSRMKLIADHYGDEHVPPLPPPQHHPHHAHHVLHPANAHHRNLPRGHAHSNHRPPMDQDDEEGIWA

InterPro domains:
  IPR019323 ELKS/Rab6-interacting/CAST family member 1 [PF10174] (1-106)